Protein AF-A0A7T2GK98-F1 (afdb_monomer)

Nearest PDB structures (foldseek):
  3ppt-assembly1_A  TM=4.661E-01  e=1.871E-01  Doryteuthis pealeii
  8wkh-assembly1_A  TM=4.976E-01  e=8.289E-01  Blomia tropicalis
  5gkb-assembly1_A  TM=4.462E-01  e=5.714E-01  Drosophila melanogaster
  5xmz-assembly1_A  TM=4.016E-01  e=8.593E+00  Verticillium dahliae
  9b4w-assembly1_A  TM=2.511E-01  e=5.326E+00  Planktothrix agardhii

Foldseek 3Di:
DDDPPFDDFDADPVLAGPDLAAWWWDDDPVFIKIKGWDADPVPGIKMWIWHGDPDLWIFTFIDHWDDDPQKIWGFTDDDFGWIAIWGRDNQKTWGAQDTDPSSCVRTDPPDGPHGDMIGGDGHDNVRSQCDAYSVGHRRDDPD

Mean predicted aligned error: 5.33 Å

pLDDT: mean 88.88, std 13.0, range [34.22, 98.06]

Organism: NCBI:txid2771430

Sequence (143 aa):
MTRPPKTKPVLGADGALADLTGLWEAGTERAKSQMCIIEDAKVGASFAVVLRGQGERSCSGGGTLRRDGATVHIVMAGESDCAFDAAVAGMDIVFPRSVPAGCAYYCTAGTSFSGARLSLVAPSIEDARRARDLVGEPLCGTR

Structure (mmCIF, N/CA/C/O backbone):
data_AF-A0A7T2GK98-F1
#
_entry.id   AF-A0A7T2GK98-F1
#
loop_
_atom_site.group_PDB
_atom_site.id
_atom_site.type_symbol
_atom_site.label_atom_id
_atom_site.label_alt_id
_atom_site.label_comp_id
_atom_site.label_asym_id
_atom_site.label_entity_id
_atom_site.label_seq_id
_atom_si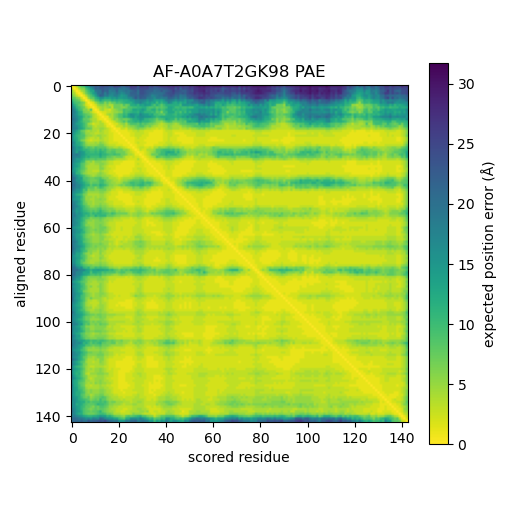te.pdbx_PDB_ins_code
_atom_site.Cartn_x
_atom_site.Cartn_y
_atom_site.Cartn_z
_atom_site.occupancy
_atom_site.B_iso_or_equiv
_atom_site.auth_seq_id
_atom_site.auth_comp_id
_atom_site.auth_asym_id
_atom_site.auth_atom_id
_atom_site.pdbx_PDB_model_num
ATOM 1 N N . MET A 1 1 ? 9.117 22.988 17.151 1.00 37.19 1 MET A N 1
ATOM 2 C CA . MET A 1 1 ? 8.122 22.209 16.384 1.00 37.19 1 MET A CA 1
ATOM 3 C C . MET A 1 1 ? 7.799 20.960 17.189 1.00 37.19 1 MET A C 1
ATOM 5 O O . MET A 1 1 ? 8.579 20.016 17.191 1.00 37.19 1 MET A O 1
ATOM 9 N N . THR A 1 2 ? 6.739 21.004 17.990 1.00 34.22 2 THR A N 1
ATOM 10 C CA . THR A 1 2 ? 6.378 19.916 18.908 1.00 34.22 2 THR A CA 1
ATOM 11 C C . THR A 1 2 ? 5.695 18.820 18.098 1.00 34.22 2 THR A C 1
ATOM 13 O O . THR A 1 2 ? 4.664 19.069 17.481 1.00 34.22 2 THR A O 1
ATOM 16 N N . ARG A 1 3 ? 6.300 17.629 18.028 1.00 38.62 3 ARG A N 1
ATOM 17 C CA . ARG A 1 3 ? 5.703 16.460 17.366 1.00 38.62 3 ARG A CA 1
ATOM 18 C C . ARG A 1 3 ? 4.341 16.197 18.034 1.00 38.62 3 ARG A C 1
ATOM 20 O O . ARG A 1 3 ? 4.340 16.089 19.263 1.00 38.62 3 ARG A O 1
ATOM 27 N N . PRO A 1 4 ? 3.214 16.119 17.299 1.00 45.12 4 PRO A N 1
ATOM 28 C CA . PRO A 1 4 ? 1.938 15.768 17.910 1.00 45.12 4 PRO A CA 1
ATOM 29 C C . PRO A 1 4 ? 2.077 14.424 18.646 1.00 45.12 4 PRO A C 1
ATOM 31 O O . PRO A 1 4 ? 2.908 13.589 18.247 1.00 45.12 4 PRO A O 1
ATOM 34 N N . PRO A 1 5 ? 1.349 14.227 19.760 1.00 46.50 5 PRO A N 1
ATOM 35 C CA . PRO A 1 5 ? 1.387 12.970 20.491 1.00 46.50 5 PRO A CA 1
ATOM 36 C C . PRO A 1 5 ? 1.053 11.842 19.516 1.00 46.50 5 PRO A C 1
ATOM 38 O O . PRO A 1 5 ? 0.048 11.902 18.818 1.00 46.50 5 PRO A O 1
ATOM 41 N N . LYS A 1 6 ? 1.932 10.835 19.423 1.00 53.91 6 LYS A N 1
ATOM 42 C CA . LYS A 1 6 ? 1.676 9.656 18.593 1.00 53.91 6 LYS A CA 1
ATOM 43 C C . LYS A 1 6 ? 0.425 8.978 19.148 1.00 53.91 6 LYS A C 1
ATOM 45 O O . LYS A 1 6 ? 0.511 8.354 20.207 1.00 53.91 6 LYS A O 1
ATOM 50 N N . THR A 1 7 ? -0.709 9.117 18.468 1.00 63.53 7 THR A N 1
ATOM 51 C CA . THR A 1 7 ? -1.900 8.314 18.750 1.00 63.53 7 THR A CA 1
ATOM 52 C C . THR A 1 7 ? -1.468 6.854 18.700 1.00 63.53 7 THR A C 1
ATOM 54 O O . THR A 1 7 ? -0.764 6.439 17.778 1.00 63.53 7 THR A O 1
ATOM 57 N N . LYS A 1 8 ? -1.764 6.087 19.749 1.00 66.56 8 LYS A N 1
ATOM 58 C CA . LYS A 1 8 ? -1.450 4.658 19.747 1.00 66.56 8 LYS A CA 1
ATOM 59 C C . LYS A 1 8 ? -2.468 3.942 18.857 1.00 66.56 8 LYS A C 1
ATOM 61 O O . LYS A 1 8 ? -3.639 4.314 18.918 1.00 66.56 8 LYS A O 1
ATOM 66 N N . PRO A 1 9 ? -2.054 2.936 18.069 1.00 73.81 9 PRO A N 1
ATOM 67 C CA . PRO A 1 9 ? -2.999 2.145 17.294 1.00 73.81 9 PRO A CA 1
ATOM 68 C C . PRO A 1 9 ? -4.019 1.499 18.230 1.00 73.81 9 PRO A C 1
ATOM 70 O O . PRO A 1 9 ? -3.647 0.995 19.295 1.00 73.81 9 PRO A O 1
ATOM 73 N N . VAL A 1 10 ? -5.292 1.526 17.846 1.00 74.44 10 VAL A N 1
ATOM 74 C CA . VAL A 1 10 ? -6.332 0.793 18.567 1.00 74.44 10 VAL A CA 1
ATOM 75 C C . VAL A 1 10 ? -6.239 -0.663 18.127 1.00 74.44 10 VAL A C 1
ATOM 77 O O . VAL A 1 10 ? -6.364 -0.968 16.943 1.00 74.44 10 VAL A O 1
ATOM 80 N N . LEU A 1 11 ? -5.974 -1.559 19.075 1.00 75.19 11 LEU A N 1
ATOM 81 C CA . LEU A 1 11 ? -5.974 -3.001 18.841 1.00 75.19 11 LEU A CA 1
ATOM 82 C C . LEU A 1 11 ? -7.328 -3.580 19.271 1.00 75.19 11 LEU A C 1
ATOM 84 O O . LEU A 1 11 ? -7.865 -3.200 20.312 1.00 75.19 11 LEU A O 1
ATOM 88 N N . GLY A 1 12 ? -7.876 -4.482 18.464 1.00 69.12 12 GLY A N 1
ATOM 89 C CA . GLY A 1 12 ? -9.046 -5.291 18.772 1.00 69.12 12 GLY A CA 1
ATOM 90 C C . GLY A 1 12 ? -8.758 -6.355 19.835 1.00 69.12 12 GLY A C 1
ATOM 91 O O . GLY A 1 12 ? -7.626 -6.541 20.284 1.00 69.12 12 GLY A O 1
ATOM 92 N N . ALA A 1 13 ? -9.808 -7.069 20.244 1.00 68.94 13 ALA A N 1
ATOM 93 C CA . ALA A 1 13 ? -9.742 -8.085 21.300 1.00 68.94 13 ALA A CA 1
ATOM 94 C C . ALA A 1 13 ? -8.824 -9.277 20.961 1.00 68.94 13 ALA A C 1
ATOM 96 O O . ALA A 1 13 ? -8.327 -9.954 21.856 1.00 68.94 13 ALA A O 1
ATOM 97 N N . ASP A 1 14 ? -8.590 -9.515 19.674 1.00 66.06 14 ASP A N 1
ATOM 98 C CA . ASP A 1 14 ? -7.686 -10.521 19.115 1.00 66.06 14 ASP A CA 1
ATOM 99 C C . ASP A 1 14 ? -6.241 -10.011 18.942 1.00 66.06 14 ASP A C 1
ATOM 101 O O . ASP A 1 14 ? -5.370 -10.746 18.477 1.00 66.06 14 ASP A O 1
ATOM 105 N N . GLY A 1 15 ? -5.968 -8.756 19.317 1.00 69.56 15 GLY A N 1
ATOM 106 C CA . GLY A 1 15 ? -4.668 -8.110 19.143 1.00 69.56 15 GLY A CA 1
ATOM 107 C C . GLY A 1 15 ? -4.387 -7.638 17.713 1.00 69.56 15 GLY A C 1
ATOM 108 O O . GLY A 1 15 ? -3.289 -7.139 17.455 1.00 69.56 15 GLY A O 1
ATOM 109 N N . ALA A 1 16 ? -5.347 -7.761 16.788 1.00 76.06 16 ALA A N 1
ATOM 110 C CA . ALA A 1 16 ? -5.252 -7.174 15.455 1.00 76.06 16 ALA A CA 1
ATOM 111 C C . ALA A 1 16 ? -5.581 -5.675 15.502 1.00 76.06 16 ALA A C 1
ATOM 113 O O . ALA A 1 16 ? -6.207 -5.198 16.440 1.00 76.06 16 ALA A O 1
ATOM 114 N N . LEU A 1 17 ? -5.191 -4.903 14.488 1.00 82.94 17 LEU A N 1
ATOM 115 C CA . LEU A 1 17 ? -5.626 -3.505 14.382 1.00 82.94 17 LEU A CA 1
ATOM 116 C C . LEU A 1 17 ? -7.157 -3.423 14.298 1.00 82.94 17 LEU A C 1
ATOM 118 O O . LEU A 1 17 ? -7.761 -4.212 13.575 1.00 82.94 17 LEU A O 1
ATOM 122 N N . ALA A 1 18 ? -7.790 -2.486 15.001 1.00 84.06 18 ALA A N 1
ATOM 123 C CA . ALA A 1 18 ? -9.236 -2.271 14.905 1.00 84.06 18 ALA A CA 1
ATOM 124 C C . ALA A 1 18 ? -9.623 -1.661 13.547 1.00 84.06 18 ALA A C 1
ATOM 126 O O . ALA A 1 18 ? -10.587 -2.096 12.925 1.00 84.06 18 ALA A O 1
ATOM 127 N N . ASP A 1 19 ? -8.801 -0.737 13.055 1.00 89.06 19 ASP A N 1
ATOM 128 C CA . ASP A 1 19 ? -8.895 -0.109 11.740 1.00 89.06 19 ASP A CA 1
ATOM 129 C C . ASP A 1 19 ? -7.485 0.047 11.140 1.00 89.06 19 ASP A C 1
ATOM 131 O O . ASP A 1 19 ? -6.474 -0.048 11.842 1.00 89.06 19 ASP A O 1
ATOM 135 N N . LEU A 1 20 ? -7.406 0.223 9.826 1.00 94.19 20 LEU A N 1
ATOM 136 C CA . LEU A 1 20 ? -6.153 0.360 9.080 1.00 94.19 20 LEU A CA 1
ATOM 137 C C . LEU A 1 20 ? -5.788 1.821 8.794 1.00 94.19 20 LEU A C 1
ATOM 139 O O . LEU A 1 20 ? -4.798 2.079 8.101 1.00 94.19 20 LEU A O 1
ATOM 143 N N . THR A 1 21 ? -6.568 2.779 9.299 1.00 95.38 21 THR A N 1
ATOM 144 C CA . THR A 1 21 ? -6.393 4.193 8.982 1.00 95.38 21 THR A CA 1
ATOM 145 C C . THR A 1 21 ? -5.055 4.697 9.505 1.00 95.38 21 THR A C 1
ATOM 147 O O . THR A 1 21 ? -4.740 4.599 10.691 1.00 95.38 21 THR A O 1
ATOM 150 N N . GLY A 1 22 ? -4.255 5.289 8.620 1.00 95.75 22 GLY A N 1
ATOM 151 C CA . GLY A 1 22 ? -2.970 5.843 9.019 1.00 95.75 22 GLY A CA 1
ATOM 152 C C . GLY A 1 22 ? -1.942 5.974 7.910 1.00 95.75 22 GLY A C 1
ATOM 153 O O . GLY A 1 22 ? -2.205 5.741 6.727 1.00 95.75 22 GLY A O 1
ATOM 154 N N . LEU A 1 23 ? -0.747 6.366 8.345 1.00 96.62 23 LEU A N 1
ATOM 155 C CA . LEU A 1 23 ? 0.479 6.378 7.563 1.00 96.62 23 LEU A CA 1
ATOM 156 C C . LEU A 1 23 ? 1.239 5.073 7.779 1.00 96.62 23 LEU A C 1
ATOM 158 O O . LEU A 1 23 ? 1.540 4.688 8.913 1.00 96.62 23 LEU A O 1
ATOM 162 N N . TRP A 1 24 ? 1.610 4.458 6.670 1.00 97.25 24 TRP A N 1
ATOM 163 C CA . TRP A 1 24 ? 2.356 3.218 6.587 1.00 97.25 24 TRP A CA 1
ATOM 164 C C . TRP A 1 24 ? 3.652 3.478 5.828 1.00 97.25 24 TRP A C 1
ATOM 166 O O . TRP A 1 24 ? 3.644 4.161 4.803 1.00 97.25 24 TRP A O 1
ATOM 176 N N . GLU A 1 25 ? 4.773 2.954 6.316 1.00 97.38 25 GLU A N 1
ATOM 177 C CA . GLU A 1 25 ? 6.086 3.204 5.718 1.00 97.38 25 GLU A CA 1
ATOM 178 C C . GLU A 1 25 ? 6.904 1.923 5.562 1.00 97.38 25 GLU A C 1
ATOM 180 O O . GLU A 1 25 ? 6.738 0.952 6.302 1.00 97.38 25 GLU A O 1
ATOM 185 N N . ALA A 1 26 ? 7.823 1.943 4.600 1.00 96.25 26 ALA A N 1
ATOM 186 C CA . ALA A 1 26 ? 8.854 0.927 4.432 1.00 96.25 26 ALA A CA 1
ATOM 187 C C . ALA A 1 26 ? 10.142 1.535 3.869 1.00 96.25 26 ALA A C 1
ATOM 189 O O . ALA A 1 26 ? 10.152 2.650 3.340 1.00 96.25 26 ALA A O 1
ATOM 190 N N . GLY A 1 27 ? 11.231 0.769 3.921 1.00 90.44 27 GLY A N 1
ATOM 191 C CA . GLY A 1 27 ? 12.521 1.174 3.369 1.00 90.44 27 GLY A CA 1
ATOM 192 C C . GLY A 1 27 ? 13.336 2.050 4.321 1.00 90.44 27 GLY A C 1
ATOM 193 O O . GLY A 1 27 ? 13.242 1.932 5.540 1.00 90.44 27 GLY A O 1
ATOM 194 N N . THR A 1 28 ? 14.192 2.899 3.753 1.00 84.25 28 THR A N 1
ATOM 195 C CA . THR A 1 28 ? 15.120 3.760 4.510 1.00 84.25 28 THR A CA 1
ATOM 196 C C . THR A 1 28 ? 14.730 5.226 4.373 1.00 84.25 28 THR A C 1
ATOM 198 O O . THR A 1 28 ? 13.992 5.581 3.462 1.00 84.25 28 THR A O 1
ATOM 201 N N . GLU A 1 29 ? 15.293 6.111 5.198 1.00 76.75 29 GLU A N 1
ATOM 202 C CA . GLU A 1 29 ? 15.050 7.561 5.095 1.00 76.75 29 GLU A CA 1
ATOM 203 C C . GLU A 1 29 ? 15.361 8.148 3.703 1.00 76.75 29 GLU A C 1
ATOM 205 O O . GLU A 1 29 ? 14.735 9.120 3.296 1.00 76.75 29 GLU A O 1
ATOM 210 N N . ARG A 1 30 ? 16.286 7.547 2.938 1.00 77.00 30 ARG A N 1
ATOM 211 C CA . ARG A 1 30 ? 16.641 8.007 1.580 1.00 77.00 30 ARG A CA 1
ATOM 212 C C . ARG A 1 30 ? 15.748 7.441 0.476 1.00 77.00 30 ARG A C 1
ATOM 214 O O . ARG A 1 30 ? 15.703 8.000 -0.612 1.00 77.00 30 ARG A O 1
ATOM 221 N N . ALA A 1 31 ? 15.077 6.323 0.736 1.00 84.38 31 ALA A N 1
ATOM 222 C CA . ALA A 1 31 ? 14.252 5.602 -0.230 1.00 84.38 31 ALA A CA 1
ATOM 223 C C . ALA A 1 31 ? 12.989 5.096 0.472 1.00 84.38 31 ALA A C 1
ATOM 225 O O . ALA A 1 31 ? 12.716 3.895 0.536 1.00 84.38 31 ALA A O 1
ATOM 226 N N . LYS A 1 32 ? 12.262 6.037 1.074 1.00 91.50 32 LYS A N 1
ATOM 227 C CA . LYS A 1 32 ? 11.090 5.735 1.880 1.00 91.50 32 LYS A CA 1
ATOM 228 C C . LYS A 1 32 ? 9.902 5.459 0.968 1.00 91.50 32 LYS A C 1
ATOM 230 O O . LYS A 1 32 ? 9.553 6.283 0.121 1.00 91.50 32 LYS A O 1
ATOM 235 N N . SER A 1 33 ? 9.320 4.282 1.142 1.00 96.00 33 SER A N 1
ATOM 236 C CA . SER A 1 33 ? 8.021 3.929 0.582 1.00 96.00 33 SER A CA 1
ATOM 237 C C . SER A 1 33 ? 6.947 4.373 1.560 1.00 96.00 33 SER A C 1
ATOM 239 O O . SER A 1 33 ? 7.141 4.249 2.772 1.00 96.00 33 SER A O 1
ATOM 241 N N . GLN A 1 34 ? 5.837 4.884 1.049 1.00 97.12 34 GLN A N 1
ATOM 242 C CA . GLN A 1 34 ? 4.733 5.363 1.869 1.00 97.12 34 GLN A CA 1
ATOM 243 C C . GLN A 1 34 ? 3.413 4.844 1.320 1.00 97.12 34 GLN A C 1
ATOM 245 O O . GLN A 1 34 ? 3.205 4.775 0.113 1.00 97.12 34 GLN A O 1
ATOM 250 N N . MET A 1 35 ? 2.515 4.493 2.224 1.00 97.62 35 MET A N 1
ATOM 251 C CA . MET A 1 35 ? 1.130 4.180 1.928 1.00 97.62 35 MET A CA 1
ATOM 252 C C . MET A 1 35 ? 0.262 4.905 2.940 1.00 97.62 35 MET A C 1
ATOM 254 O O . MET A 1 35 ? 0.591 4.993 4.122 1.00 97.62 35 MET A O 1
ATOM 258 N N . CYS A 1 36 ? -0.840 5.453 2.468 1.00 97.38 36 CYS A N 1
ATOM 259 C CA . CYS A 1 36 ? -1.867 6.023 3.314 1.00 97.38 36 CYS A CA 1
ATOM 260 C C . CYS A 1 36 ? -3.143 5.224 3.127 1.00 97.38 36 CYS A C 1
ATOM 262 O O . CYS A 1 36 ? -3.485 4.851 2.006 1.00 97.38 36 CYS A O 1
ATOM 264 N N . ILE A 1 37 ? -3.827 4.963 4.235 1.00 96.62 37 ILE A N 1
ATOM 265 C CA . ILE A 1 37 ? -5.128 4.302 4.257 1.00 96.62 37 ILE A CA 1
ATOM 266 C C . ILE A 1 37 ? -6.080 5.197 5.033 1.00 96.62 37 ILE A C 1
ATOM 268 O O . ILE A 1 37 ? -5.719 5.720 6.091 1.00 96.62 37 ILE A O 1
ATOM 272 N N . ILE A 1 38 ? -7.281 5.379 4.496 1.00 95.06 38 ILE A N 1
ATOM 273 C CA . ILE A 1 38 ? -8.375 6.093 5.148 1.00 95.06 38 ILE A CA 1
ATOM 274 C C . ILE A 1 38 ? -9.612 5.207 5.047 1.00 95.06 38 ILE A C 1
ATOM 276 O O . ILE A 1 38 ? -10.125 4.986 3.948 1.00 95.06 38 ILE A O 1
ATOM 280 N N . GLU A 1 39 ? -10.076 4.706 6.190 1.00 92.88 39 GLU A N 1
ATOM 281 C CA . GLU A 1 39 ? -11.342 3.985 6.304 1.00 92.88 39 GLU A CA 1
ATOM 282 C C . GLU A 1 39 ? -12.436 4.953 6.772 1.00 92.88 39 GLU A C 1
ATOM 284 O O . GLU A 1 39 ? -12.327 5.570 7.831 1.00 92.88 39 GLU A O 1
ATOM 289 N N . ASP A 1 40 ? -13.496 5.096 5.976 1.00 88.12 40 ASP A N 1
ATOM 290 C CA . ASP A 1 40 ? -14.682 5.874 6.326 1.00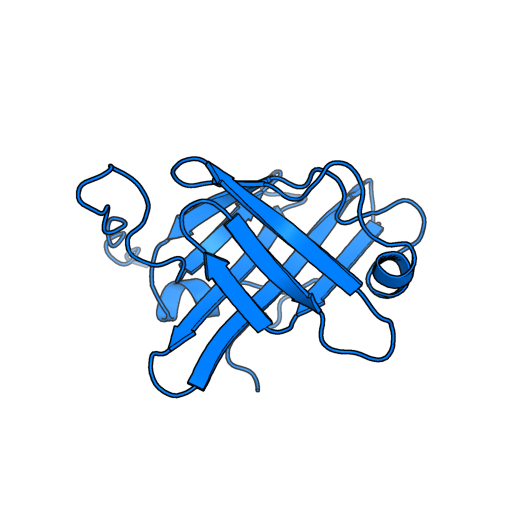 88.12 40 ASP A CA 1
ATOM 291 C C . ASP A 1 40 ? -15.925 4.976 6.273 1.00 88.12 40 ASP A C 1
ATOM 293 O O . ASP A 1 40 ? -16.168 4.268 5.297 1.00 88.12 40 ASP A O 1
ATOM 297 N N . ALA A 1 41 ? -16.742 5.005 7.327 1.00 81.44 41 ALA A N 1
ATOM 298 C CA . ALA A 1 41 ? -17.905 4.123 7.442 1.00 81.44 41 ALA A CA 1
ATOM 299 C C . ALA A 1 41 ? -19.011 4.398 6.401 1.00 81.44 41 ALA A C 1
ATOM 301 O O . ALA A 1 41 ? -19.864 3.540 6.180 1.00 81.44 41 ALA A O 1
ATOM 302 N N . LYS A 1 42 ? -19.035 5.588 5.789 1.00 82.31 42 LYS A N 1
ATOM 303 C CA . LYS A 1 42 ? -20.044 6.004 4.801 1.00 82.31 42 LYS A CA 1
ATOM 304 C C . LYS A 1 42 ? -19.530 5.894 3.369 1.00 82.31 42 LYS A C 1
ATOM 306 O O . LYS A 1 42 ? -20.312 5.588 2.475 1.00 82.31 42 LYS A O 1
ATOM 311 N N . VAL A 1 43 ? -18.247 6.183 3.158 1.00 81.69 43 VAL A N 1
ATOM 312 C CA . VAL A 1 43 ? -17.622 6.263 1.826 1.00 81.69 43 VAL A CA 1
ATOM 313 C C . VAL A 1 43 ? -16.854 4.981 1.473 1.00 81.69 43 VAL A C 1
ATOM 315 O O . VAL A 1 43 ? -16.626 4.701 0.299 1.00 81.69 43 VAL A O 1
ATOM 318 N N . GLY A 1 44 ? -16.511 4.162 2.468 1.00 87.19 44 GLY A N 1
ATOM 319 C CA . GLY A 1 44 ? -15.674 2.977 2.314 1.00 87.19 44 GLY A CA 1
ATOM 320 C C . GLY A 1 44 ? -14.204 3.268 2.612 1.00 87.19 44 GLY A C 1
ATOM 321 O O . GLY A 1 44 ? -13.847 4.321 3.142 1.00 87.19 44 GLY A O 1
ATOM 322 N N . ALA A 1 45 ? -13.335 2.312 2.290 1.00 93.25 45 ALA A N 1
ATOM 323 C CA . ALA A 1 45 ? -11.908 2.422 2.548 1.00 93.25 45 ALA A CA 1
ATOM 324 C C . ALA A 1 45 ? -11.116 2.674 1.262 1.00 93.25 45 ALA A C 1
ATOM 326 O O . ALA A 1 45 ? -11.257 1.971 0.257 1.00 93.25 45 ALA A O 1
ATOM 327 N N . SER A 1 46 ? -10.261 3.691 1.314 1.00 95.50 46 SER A N 1
ATOM 328 C CA . SER A 1 46 ? -9.405 4.113 0.208 1.00 95.50 46 SER A CA 1
ATOM 329 C C . SER A 1 46 ? -7.943 4.114 0.623 1.00 95.50 46 SER A C 1
ATOM 331 O O . SER A 1 46 ? -7.607 4.211 1.808 1.00 95.50 46 SER A O 1
ATOM 333 N N . PHE A 1 47 ? -7.066 4.003 -0.367 1.00 96.69 47 PHE A N 1
ATOM 334 C CA . PHE A 1 47 ? -5.635 4.077 -0.143 1.00 96.69 47 PHE A CA 1
ATOM 335 C C . PHE A 1 47 ? -4.909 4.700 -1.324 1.00 96.69 47 PHE A C 1
ATOM 337 O O . PHE A 1 47 ? -5.399 4.729 -2.456 1.00 96.69 47 PHE A O 1
ATOM 344 N N . ALA A 1 48 ? -3.686 5.126 -1.053 1.00 97.06 48 ALA A N 1
ATOM 345 C CA . ALA A 1 48 ? -2.690 5.378 -2.072 1.00 97.06 48 ALA A CA 1
ATOM 346 C C . ALA A 1 48 ? -1.320 4.928 -1.566 1.00 97.06 48 ALA A C 1
ATOM 348 O O . ALA A 1 48 ? -1.057 4.911 -0.362 1.00 97.06 48 ALA A O 1
ATOM 349 N N . VAL A 1 49 ? -0.466 4.501 -2.488 1.00 97.50 49 VAL A N 1
ATOM 350 C CA . VAL A 1 49 ? 0.828 3.889 -2.207 1.00 97.50 49 VAL A CA 1
ATOM 351 C C . VAL A 1 49 ? 1.878 4.396 -3.181 1.00 97.50 49 VAL A C 1
ATOM 353 O O . VAL A 1 49 ? 1.626 4.568 -4.373 1.00 97.50 49 VAL A O 1
ATOM 356 N N . VAL A 1 50 ? 3.079 4.585 -2.655 1.00 97.00 50 VAL A N 1
ATOM 357 C CA . VAL A 1 50 ? 4.319 4.737 -3.398 1.00 97.00 50 VAL A CA 1
ATOM 358 C C . VAL A 1 50 ? 5.336 3.767 -2.820 1.00 97.00 50 VAL A C 1
ATOM 360 O O . VAL A 1 50 ? 5.732 3.880 -1.659 1.00 97.00 50 VAL A O 1
ATOM 363 N N . LEU A 1 51 ? 5.788 2.828 -3.643 1.00 96.19 51 LEU A N 1
ATOM 364 C CA . LEU A 1 51 ? 6.912 1.957 -3.334 1.00 96.19 51 LEU A CA 1
ATOM 365 C C . LEU A 1 51 ? 8.153 2.446 -4.062 1.00 96.19 51 LEU A C 1
ATOM 367 O O . LEU A 1 51 ? 8.130 2.635 -5.278 1.00 96.19 51 LEU A O 1
ATOM 371 N N . ARG A 1 52 ? 9.250 2.615 -3.327 1.00 94.38 52 ARG A N 1
ATOM 372 C CA . ARG A 1 52 ? 10.553 2.962 -3.898 1.00 94.38 52 ARG A CA 1
ATOM 373 C C . ARG A 1 52 ? 11.396 1.704 -4.085 1.00 94.38 52 ARG A C 1
ATOM 375 O O . ARG A 1 52 ? 11.600 0.931 -3.152 1.00 94.38 52 ARG A O 1
ATOM 382 N N . GLY A 1 53 ? 11.865 1.513 -5.313 1.00 89.50 53 GLY A N 1
ATOM 383 C CA . GLY A 1 53 ? 12.826 0.490 -5.699 1.00 89.50 53 GLY A CA 1
ATOM 384 C C . GLY A 1 53 ? 14.260 1.020 -5.684 1.00 89.50 53 GLY A C 1
ATOM 385 O O . GLY A 1 53 ? 14.572 2.033 -5.062 1.00 89.50 53 GLY A O 1
ATOM 386 N N . GLN A 1 54 ? 15.156 0.317 -6.379 1.00 86.06 54 GLN A N 1
ATOM 387 C CA . GLN A 1 54 ? 16.542 0.765 -6.537 1.00 86.06 54 GLN A CA 1
ATOM 388 C C . GLN A 1 54 ? 16.654 1.895 -7.568 1.00 86.06 54 GLN A C 1
ATOM 390 O O . GLN A 1 54 ? 16.129 1.777 -8.677 1.00 86.06 54 GLN A O 1
ATOM 395 N N . GLY A 1 55 ? 17.409 2.945 -7.235 1.00 87.31 55 GLY A N 1
ATOM 396 C CA . GLY A 1 55 ? 17.570 4.121 -8.092 1.00 87.31 55 GLY A CA 1
ATOM 397 C C . GLY A 1 55 ? 16.274 4.926 -8.179 1.00 87.31 55 GLY A C 1
ATOM 398 O O . GLY A 1 55 ? 15.637 5.185 -7.163 1.00 87.31 55 GLY A O 1
ATOM 399 N N . GLU A 1 56 ? 15.876 5.296 -9.395 1.00 87.56 56 GLU A N 1
ATOM 400 C CA . GLU A 1 56 ? 14.641 6.057 -9.661 1.00 87.56 56 GLU A CA 1
ATOM 401 C C . GLU A 1 56 ? 13.407 5.160 -9.854 1.00 87.56 56 GLU A C 1
ATOM 403 O O . GLU A 1 56 ? 12.302 5.636 -10.114 1.00 87.56 56 GLU A O 1
ATOM 408 N N . ARG A 1 57 ? 13.581 3.842 -9.717 1.00 93.31 57 ARG A N 1
ATOM 409 C CA . ARG A 1 57 ? 12.504 2.872 -9.892 1.00 93.31 57 ARG A CA 1
ATOM 410 C C . ARG A 1 57 ? 11.465 2.992 -8.789 1.00 93.31 57 ARG A C 1
ATOM 412 O O . ARG A 1 57 ? 11.798 3.094 -7.609 1.00 93.31 57 ARG A O 1
ATOM 419 N N . SER A 1 58 ? 10.200 2.923 -9.164 1.00 95.62 58 SER A N 1
ATOM 420 C CA . SER A 1 58 ? 9.083 3.013 -8.234 1.00 95.62 58 SER A CA 1
ATOM 421 C C . SER A 1 58 ? 7.823 2.326 -8.751 1.00 95.62 58 SER A C 1
ATOM 423 O O . SER A 1 58 ? 7.705 2.030 -9.942 1.00 95.62 58 SER A O 1
ATOM 425 N N . CYS A 1 59 ? 6.895 2.081 -7.830 1.00 96.62 59 CYS A N 1
ATOM 426 C CA . CYS A 1 59 ? 5.489 1.843 -8.127 1.00 96.62 59 CYS A CA 1
ATOM 427 C C . CYS A 1 59 ? 4.650 2.905 -7.428 1.00 96.62 59 CYS A C 1
ATOM 429 O O . CYS A 1 59 ? 4.941 3.243 -6.279 1.00 96.62 59 CYS A O 1
ATOM 431 N N . SER A 1 60 ? 3.605 3.404 -8.075 1.00 95.88 60 SER A N 1
ATOM 432 C CA . SER A 1 60 ? 2.688 4.365 -7.473 1.00 95.88 60 SER A CA 1
ATOM 433 C C . SER A 1 60 ? 1.260 4.163 -7.957 1.00 95.88 60 SER A C 1
ATOM 435 O O . SER A 1 60 ? 1.005 3.760 -9.089 1.00 95.88 60 SER A O 1
ATOM 437 N N . GLY A 1 61 ? 0.306 4.447 -7.082 1.00 95.12 61 GLY A N 1
ATOM 438 C CA . GLY A 1 61 ? -1.105 4.449 -7.436 1.00 95.12 61 GLY A CA 1
ATOM 439 C C . GLY A 1 61 ? -1.990 4.500 -6.205 1.00 95.12 61 GLY A C 1
ATOM 440 O O . GLY A 1 61 ? -1.514 4.607 -5.077 1.00 95.12 61 GLY A O 1
ATOM 441 N N . GLY A 1 62 ? -3.293 4.429 -6.418 1.00 95.75 62 GLY A N 1
ATOM 442 C CA . GLY A 1 62 ? -4.265 4.377 -5.340 1.00 95.75 62 GLY A CA 1
ATOM 443 C C . GLY A 1 62 ? -5.561 3.763 -5.818 1.00 95.75 62 GLY A C 1
ATOM 444 O O . GLY A 1 62 ? -5.725 3.492 -7.006 1.00 95.75 62 GLY A O 1
ATOM 445 N N . GLY A 1 63 ? -6.468 3.533 -4.887 1.00 95.69 63 GLY A N 1
ATOM 446 C CA . GLY A 1 63 ? -7.737 2.891 -5.167 1.00 95.69 63 GLY A CA 1
ATOM 447 C C . GLY A 1 63 ? -8.492 2.599 -3.886 1.00 95.69 63 GLY A C 1
ATOM 448 O O . GLY A 1 63 ? -8.416 3.353 -2.912 1.00 95.69 63 GLY A O 1
ATOM 449 N N . THR A 1 64 ? -9.220 1.494 -3.893 1.00 96.06 64 THR A N 1
ATOM 450 C CA . THR A 1 64 ? -10.044 1.062 -2.766 1.00 96.06 64 THR A CA 1
ATOM 451 C C . THR A 1 64 ? -9.466 -0.180 -2.124 1.00 96.06 64 THR A C 1
ATOM 453 O O . THR A 1 64 ? -8.828 -1.000 -2.789 1.00 96.06 64 THR A O 1
ATOM 456 N N . LEU A 1 65 ? -9.744 -0.351 -0.839 1.00 95.38 65 LEU A N 1
ATOM 457 C CA . LEU A 1 65 ? -9.474 -1.603 -0.158 1.00 95.38 65 LEU A CA 1
ATOM 458 C C . LEU A 1 65 ? -10.690 -2.079 0.625 1.00 95.38 65 LEU A C 1
ATOM 460 O O . LEU A 1 65 ? -11.539 -1.288 1.026 1.00 95.38 65 LEU A O 1
ATOM 464 N N . ARG A 1 66 ? -10.777 -3.389 0.835 1.00 93.50 66 ARG A N 1
ATOM 465 C CA . ARG A 1 66 ? -11.765 -4.006 1.718 1.00 93.50 66 ARG A CA 1
ATOM 466 C C . ARG A 1 66 ? -11.049 -4.956 2.655 1.00 93.50 66 ARG A C 1
ATOM 468 O O . ARG A 1 66 ? -10.364 -5.871 2.203 1.00 93.50 66 ARG A O 1
ATOM 475 N N . ARG A 1 67 ? -11.241 -4.763 3.954 1.00 90.81 67 ARG A N 1
ATOM 476 C CA . ARG A 1 67 ? -10.705 -5.661 4.969 1.00 90.81 67 ARG A CA 1
ATOM 477 C C . ARG A 1 67 ? -11.654 -6.828 5.236 1.00 90.81 67 ARG A C 1
ATOM 479 O O . ARG A 1 67 ? -12.865 -6.643 5.332 1.00 90.81 67 ARG A O 1
ATOM 486 N N . ASP A 1 68 ? -11.075 -8.012 5.376 1.00 90.44 68 ASP A N 1
ATOM 487 C CA . ASP A 1 68 ? -11.733 -9.261 5.743 1.00 90.44 68 ASP A CA 1
ATOM 488 C C . ASP A 1 68 ? -10.850 -10.007 6.757 1.00 90.44 68 ASP A C 1
ATOM 490 O O . ASP A 1 68 ? -9.913 -10.729 6.409 1.00 90.44 68 ASP A O 1
ATOM 494 N N . GLY A 1 69 ? -11.058 -9.715 8.045 1.00 88.81 69 GLY A N 1
ATOM 495 C CA . GLY A 1 69 ? -10.205 -10.199 9.131 1.00 88.81 69 GLY A CA 1
ATOM 496 C C . GLY A 1 69 ? -8.740 -9.764 8.978 1.00 88.81 69 GLY A C 1
ATOM 497 O O . GLY A 1 69 ? -8.407 -8.580 9.117 1.00 88.81 69 GLY A O 1
ATOM 498 N N . ALA A 1 70 ? -7.867 -10.740 8.711 1.00 90.56 70 ALA A N 1
ATOM 499 C CA . ALA A 1 70 ? -6.431 -10.549 8.493 1.00 90.56 70 ALA A CA 1
ATOM 500 C C . ALA A 1 70 ? -6.049 -10.386 7.009 1.00 90.56 70 ALA A C 1
ATOM 502 O O . ALA A 1 70 ? -4.865 -10.280 6.697 1.00 90.56 70 ALA A O 1
ATOM 503 N N . THR A 1 71 ? -7.022 -10.354 6.100 1.00 94.31 71 THR A N 1
ATOM 504 C CA . THR A 1 71 ? -6.803 -10.129 4.668 1.00 94.31 71 THR A CA 1
ATOM 505 C C . THR A 1 71 ? -7.349 -8.764 4.265 1.00 94.31 71 THR A C 1
ATOM 507 O O . THR A 1 71 ? -8.365 -8.300 4.779 1.00 94.31 71 THR A O 1
ATOM 510 N N . VAL A 1 72 ? -6.669 -8.099 3.338 1.00 96.00 72 VAL A N 1
ATOM 511 C CA . VAL A 1 72 ? -7.086 -6.837 2.731 1.00 96.00 72 VAL A CA 1
ATOM 512 C C . VAL A 1 72 ? -7.100 -7.025 1.227 1.00 96.00 72 VAL A 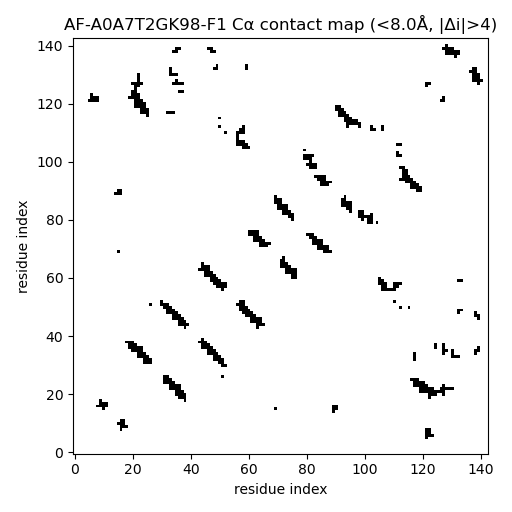C 1
ATOM 514 O O . VAL A 1 72 ? -6.055 -7.186 0.600 1.00 96.00 72 VAL A O 1
ATOM 517 N N . HIS A 1 73 ? -8.294 -6.986 0.652 1.00 97.38 73 HIS A N 1
ATOM 518 C CA . HIS A 1 73 ? -8.486 -6.973 -0.788 1.00 97.38 73 HIS A CA 1
ATOM 519 C C . HIS A 1 73 ? -8.177 -5.573 -1.301 1.00 97.38 73 HIS A C 1
ATOM 521 O O . HIS A 1 73 ? -8.861 -4.617 -0.932 1.00 97.38 73 HIS A O 1
ATOM 527 N N . ILE A 1 74 ? -7.146 -5.453 -2.127 1.00 97.50 74 ILE A N 1
ATOM 528 C CA . ILE A 1 74 ? -6.717 -4.204 -2.746 1.00 97.50 74 ILE A CA 1
ATOM 529 C C . ILE A 1 74 ? -7.199 -4.190 -4.190 1.00 97.50 74 ILE A C 1
ATOM 531 O O . ILE A 1 74 ? -6.998 -5.157 -4.923 1.00 97.50 74 ILE A O 1
ATOM 535 N N . VAL A 1 75 ? -7.793 -3.073 -4.604 1.00 97.44 75 VAL A N 1
ATOM 536 C CA . VAL A 1 75 ? -8.160 -2.807 -5.996 1.00 97.44 75 VAL A CA 1
ATOM 537 C C . VAL A 1 75 ? -7.583 -1.453 -6.381 1.00 97.44 75 VAL A C 1
ATOM 539 O O . VAL A 1 75 ? -7.977 -0.422 -5.829 1.00 97.44 75 VAL A O 1
ATOM 542 N N . MET A 1 76 ? -6.629 -1.456 -7.309 1.00 96.56 76 MET A N 1
ATOM 543 C CA . MET A 1 76 ? -6.071 -0.226 -7.861 1.00 96.56 76 MET A CA 1
ATOM 544 C C . MET A 1 76 ? -7.109 0.445 -8.762 1.00 96.56 76 MET A C 1
ATOM 546 O O . MET A 1 76 ? -7.779 -0.215 -9.552 1.00 96.56 76 MET A O 1
ATOM 550 N N . ALA A 1 77 ? -7.221 1.765 -8.668 1.00 92.81 77 ALA A N 1
ATOM 551 C CA . ALA A 1 77 ? -7.955 2.556 -9.642 1.00 92.81 77 ALA A CA 1
ATOM 552 C C . ALA A 1 77 ? -7.057 2.844 -10.853 1.00 92.81 77 ALA A C 1
ATOM 554 O O . ALA A 1 77 ? -5.846 3.035 -10.709 1.00 92.81 77 ALA A O 1
ATOM 555 N N . GLY A 1 78 ? -7.631 2.896 -12.050 1.00 89.88 78 GLY A N 1
ATOM 556 C CA . GLY A 1 78 ? -6.906 3.180 -13.287 1.00 89.88 78 GLY A CA 1
ATOM 557 C C . GLY A 1 78 ? -7.424 2.348 -14.451 1.00 89.88 78 GLY A C 1
ATOM 558 O O . GLY A 1 78 ? -8.517 1.796 -14.389 1.00 89.88 78 GLY A O 1
ATOM 559 N N . GLU A 1 79 ? -6.631 2.292 -15.517 1.00 83.81 79 GLU A N 1
ATOM 560 C CA . GLU A 1 79 ? -7.013 1.656 -16.785 1.00 83.81 79 GLU A CA 1
ATOM 561 C C . GLU A 1 79 ? -6.647 0.169 -16.859 1.00 83.81 79 GLU A C 1
ATOM 563 O O . GLU A 1 79 ? -7.148 -0.545 -17.723 1.00 83.81 79 GLU A O 1
ATOM 568 N N . SER A 1 80 ? -5.762 -0.298 -15.977 1.00 92.38 80 SER A N 1
ATOM 569 C CA . SER A 1 80 ? -5.272 -1.675 -15.965 1.00 92.38 80 SER A CA 1
ATOM 570 C C . SER A 1 80 ? -5.804 -2.425 -14.752 1.00 92.38 80 SER A C 1
ATOM 572 O O . SER A 1 80 ? -5.689 -1.946 -13.622 1.00 92.38 80 SER A O 1
ATOM 574 N N . ASP A 1 81 ? -6.320 -3.632 -14.976 1.00 93.06 81 ASP A N 1
ATOM 575 C CA . ASP A 1 81 ? -6.813 -4.497 -13.909 1.00 93.06 81 ASP A CA 1
ATOM 576 C C . ASP A 1 81 ? -5.662 -4.927 -12.986 1.00 93.06 81 ASP A C 1
ATOM 578 O O . ASP A 1 81 ? -4.832 -5.783 -13.311 1.00 93.06 81 ASP A O 1
ATOM 582 N N . CYS A 1 82 ? -5.614 -4.330 -11.797 1.00 97.31 82 CYS A N 1
ATOM 583 C CA . CYS A 1 82 ? -4.703 -4.718 -10.729 1.00 97.31 82 CYS A CA 1
ATOM 584 C C . CYS A 1 82 ? -5.471 -4.823 -9.411 1.00 97.31 82 CYS A C 1
ATOM 586 O O . CYS A 1 82 ? -5.748 -3.825 -8.744 1.00 97.31 82 CYS A O 1
ATOM 588 N N . ALA A 1 83 ? -5.790 -6.058 -9.034 1.00 97.50 83 ALA A N 1
ATOM 589 C CA . ALA A 1 83 ? -6.397 -6.390 -7.755 1.00 97.50 83 ALA A CA 1
ATOM 590 C C . ALA A 1 83 ? -5.677 -7.582 -7.122 1.00 97.50 83 ALA A C 1
ATOM 592 O O . ALA A 1 83 ? -5.306 -8.529 -7.817 1.00 97.50 83 ALA A O 1
ATOM 593 N N . PHE A 1 84 ? -5.440 -7.530 -5.815 1.00 98.06 84 PHE A N 1
ATOM 594 C CA . PHE A 1 84 ? -4.730 -8.584 -5.094 1.00 98.06 84 PHE A CA 1
ATOM 595 C C . PHE A 1 84 ? -5.011 -8.540 -3.593 1.00 98.06 84 PHE A C 1
ATOM 597 O O . PHE A 1 84 ? -5.425 -7.517 -3.051 1.00 98.06 84 PHE A O 1
ATOM 604 N N . ASP A 1 85 ? -4.717 -9.647 -2.918 1.00 98.00 85 ASP A N 1
ATOM 605 C CA . ASP A 1 85 ? -4.940 -9.795 -1.484 1.00 98.00 85 ASP A CA 1
ATOM 606 C C . ASP A 1 85 ? -3.633 -9.580 -0.724 1.00 98.00 85 ASP A C 1
ATOM 608 O O . ASP A 1 85 ? -2.651 -10.301 -0.923 1.00 98.00 85 ASP A O 1
ATOM 612 N N . ALA A 1 86 ? -3.623 -8.582 0.154 1.00 97.75 86 ALA A N 1
ATOM 613 C CA . ALA A 1 86 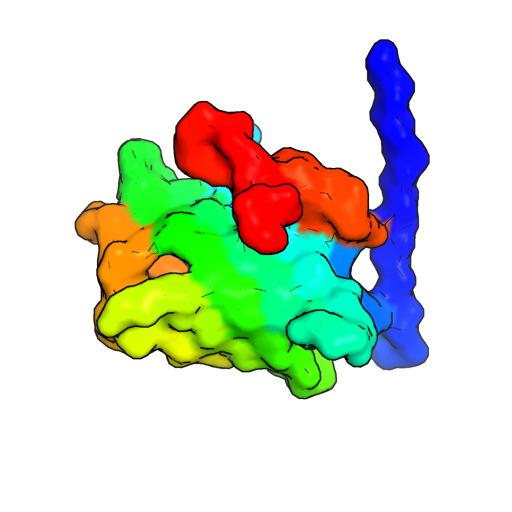? -2.553 -8.341 1.110 1.00 97.75 86 ALA A CA 1
ATOM 614 C C . ALA A 1 86 ? -2.920 -8.921 2.483 1.00 97.75 86 ALA A C 1
ATOM 616 O O . ALA A 1 86 ? -4.086 -8.953 2.868 1.00 97.75 86 ALA A O 1
ATOM 617 N N . ALA A 1 87 ? -1.922 -9.356 3.247 1.00 96.69 87 ALA A N 1
ATOM 618 C CA . ALA A 1 87 ? -2.112 -9.838 4.610 1.00 96.69 87 ALA A CA 1
ATOM 619 C C . ALA A 1 87 ? -1.824 -8.731 5.632 1.00 96.69 87 ALA A C 1
ATOM 621 O O . ALA A 1 87 ? -0.865 -7.974 5.482 1.00 96.69 87 ALA A O 1
ATOM 622 N N . VAL A 1 88 ? -2.608 -8.685 6.705 1.00 94.69 88 VAL A N 1
ATOM 623 C CA . VAL A 1 88 ? -2.360 -7.869 7.897 1.00 94.69 88 VAL A CA 1
ATOM 624 C C . VAL A 1 88 ? -1.670 -8.749 8.933 1.00 94.69 88 VAL A C 1
ATOM 626 O O . VAL A 1 88 ? -2.258 -9.687 9.469 1.00 94.69 88 VAL A O 1
ATOM 629 N N . ALA A 1 89 ? -0.406 -8.450 9.218 1.00 91.75 89 ALA A N 1
ATOM 630 C CA . ALA A 1 89 ? 0.423 -9.172 10.175 1.00 91.75 89 ALA A CA 1
ATOM 631 C C . ALA A 1 89 ? 0.796 -8.243 11.339 1.00 91.75 89 ALA A C 1
ATOM 633 O O . ALA A 1 89 ? 1.846 -7.600 11.332 1.00 91.75 89 ALA A O 1
ATOM 634 N N . GLY A 1 90 ? -0.083 -8.154 12.340 1.00 90.25 90 GLY A N 1
ATOM 635 C CA . GLY A 1 90 ? 0.070 -7.219 13.455 1.00 90.25 90 GLY A CA 1
ATOM 636 C C . GLY A 1 90 ? -0.084 -5.773 12.984 1.00 90.25 90 GLY A C 1
ATOM 637 O O . GLY A 1 90 ? -1.182 -5.353 12.636 1.00 90.25 90 GLY A O 1
ATOM 638 N N . MET A 1 91 ? 1.023 -5.026 12.959 1.00 92.62 91 MET A N 1
ATOM 639 C CA . MET A 1 91 ? 1.077 -3.639 12.471 1.00 92.62 91 MET A CA 1
ATOM 640 C C . MET A 1 91 ? 1.681 -3.523 11.067 1.00 92.62 91 MET A C 1
ATOM 642 O O . MET A 1 91 ? 2.085 -2.434 10.670 1.00 92.62 91 MET A O 1
ATOM 646 N N . ASP A 1 92 ? 1.759 -4.629 10.330 1.00 95.44 92 ASP A N 1
ATOM 647 C CA . ASP A 1 92 ? 2.306 -4.661 8.979 1.00 95.44 92 ASP A CA 1
ATOM 648 C C . ASP A 1 92 ? 1.247 -5.062 7.956 1.00 95.44 92 ASP A C 1
ATOM 650 O O . ASP A 1 92 ? 0.471 -5.989 8.188 1.00 95.44 92 ASP A O 1
ATOM 654 N N . ILE A 1 93 ? 1.275 -4.418 6.793 1.00 96.62 93 ILE A N 1
ATOM 655 C CA . ILE A 1 93 ? 0.591 -4.869 5.582 1.00 96.62 93 ILE A CA 1
ATOM 656 C C . ILE A 1 93 ? 1.625 -5.527 4.676 1.00 96.62 93 ILE A C 1
ATOM 658 O O . ILE A 1 93 ? 2.673 -4.948 4.381 1.00 96.62 93 ILE A O 1
ATOM 662 N N . VAL A 1 94 ? 1.329 -6.749 4.244 1.00 97.81 94 VAL A N 1
ATOM 663 C CA . VAL A 1 94 ? 2.219 -7.596 3.452 1.00 97.81 94 VAL A CA 1
ATOM 664 C C . VAL A 1 94 ? 1.553 -7.915 2.126 1.00 97.81 94 VAL A C 1
ATOM 666 O O . VAL A 1 94 ? 0.561 -8.639 2.073 1.00 97.81 94 VAL A O 1
ATOM 669 N N . PHE A 1 95 ? 2.110 -7.389 1.045 1.00 97.88 95 PHE A N 1
ATOM 670 C CA . PHE A 1 95 ? 1.660 -7.681 -0.308 1.00 97.88 95 PHE A CA 1
ATOM 671 C C . PHE A 1 95 ? 2.088 -9.102 -0.708 1.00 97.88 95 PHE A C 1
ATOM 673 O O . PHE A 1 95 ? 3.109 -9.612 -0.226 1.00 97.88 95 PHE A O 1
ATOM 680 N N . PRO A 1 96 ? 1.327 -9.771 -1.590 1.00 97.69 96 PRO A N 1
ATOM 681 C CA . PRO A 1 96 ? 1.613 -11.145 -1.968 1.00 97.69 96 PRO A CA 1
ATOM 682 C C . PRO A 1 96 ? 2.920 -11.225 -2.760 1.00 97.69 96 PRO A C 1
ATOM 684 O O . PRO A 1 96 ? 3.351 -10.268 -3.402 1.00 97.69 96 PRO A O 1
ATOM 687 N N . ARG A 1 97 ? 3.566 -12.396 -2.753 1.00 96.81 97 ARG A N 1
ATOM 688 C CA . ARG A 1 97 ? 4.816 -12.621 -3.509 1.00 96.81 97 ARG A CA 1
ATOM 689 C C . ARG A 1 97 ? 4.641 -12.466 -5.022 1.00 96.81 97 ARG A C 1
ATOM 691 O O . ARG A 1 97 ? 5.603 -12.164 -5.722 1.00 96.81 97 ARG A O 1
ATOM 698 N N . SER A 1 98 ? 3.425 -12.655 -5.517 1.00 96.06 98 SER A N 1
ATOM 699 C CA . SER A 1 98 ? 3.045 -12.483 -6.914 1.00 96.06 98 SER A CA 1
ATOM 700 C C . SER A 1 98 ? 1.803 -11.608 -6.995 1.00 96.06 98 SER A C 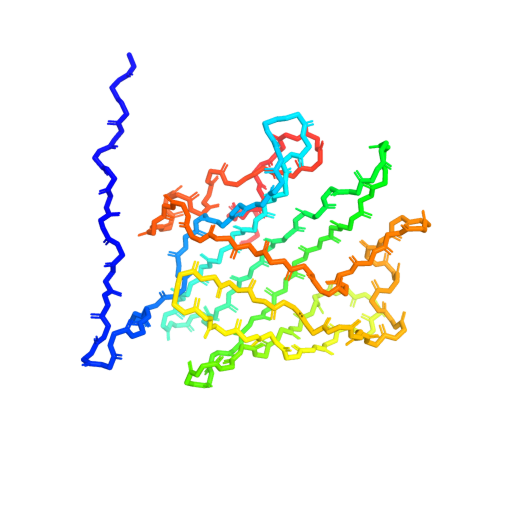1
ATOM 702 O O . SER A 1 98 ? 0.851 -11.834 -6.252 1.00 96.06 98 SER A O 1
ATOM 704 N N . VAL A 1 99 ? 1.808 -10.655 -7.922 1.00 96.81 99 VAL A N 1
ATOM 705 C CA . VAL A 1 99 ? 0.658 -9.810 -8.260 1.00 96.81 99 VAL A CA 1
ATOM 706 C C . VAL A 1 99 ? 0.268 -10.040 -9.724 1.00 96.81 99 VAL A C 1
ATOM 708 O O . VAL A 1 99 ? 1.117 -10.494 -10.500 1.00 96.81 99 VAL A O 1
ATOM 711 N N . PRO A 1 100 ? -0.984 -9.756 -10.126 1.00 96.81 100 PRO A N 1
ATOM 712 C CA . PRO A 1 100 ? -1.396 -9.849 -11.525 1.00 96.81 100 PRO A CA 1
ATOM 713 C C . PRO A 1 100 ? -0.519 -9.017 -12.465 1.00 96.81 100 PRO A C 1
ATOM 715 O O . PRO A 1 100 ? 0.000 -7.967 -12.087 1.00 96.81 100 PRO A O 1
ATOM 718 N N . ALA A 1 101 ? -0.406 -9.450 -13.723 1.00 94.88 101 ALA A N 1
ATOM 719 C CA . ALA A 1 101 ? 0.415 -8.768 -14.726 1.00 94.88 101 ALA A CA 1
ATOM 720 C C . ALA A 1 101 ? -0.013 -7.307 -14.961 1.00 94.88 101 ALA A C 1
ATOM 722 O O . ALA A 1 101 ? 0.842 -6.448 -15.175 1.00 94.88 101 ALA A O 1
ATOM 723 N N . GLY A 1 102 ? -1.312 -7.004 -14.844 1.00 95.31 102 GLY A N 1
ATOM 724 C CA . GLY A 1 102 ? -1.841 -5.645 -14.987 1.00 95.31 102 GLY A CA 1
ATOM 725 C C . GLY A 1 102 ? -1.284 -4.651 -13.963 1.00 95.31 102 GLY A C 1
ATOM 726 O O . GLY A 1 102 ? -1.229 -3.452 -14.236 1.00 95.31 102 GLY A O 1
ATOM 727 N N . CYS A 1 103 ? -0.757 -5.128 -12.831 1.00 96.81 103 CYS A N 1
ATOM 728 C CA . CYS A 1 103 ? -0.109 -4.282 -11.833 1.00 96.81 103 CYS A CA 1
ATOM 729 C C . CYS A 1 103 ? 1.188 -3.627 -12.327 1.00 96.81 103 CYS A C 1
ATOM 731 O O . CYS A 1 103 ? 1.605 -2.614 -11.766 1.00 96.81 103 CYS A O 1
ATOM 733 N N . ALA A 1 104 ? 1.804 -4.152 -13.393 1.00 95.50 104 ALA A N 1
ATOM 734 C CA . ALA A 1 104 ? 2.982 -3.545 -14.005 1.00 95.50 104 ALA A CA 1
ATOM 735 C C . ALA A 1 104 ? 2.706 -2.135 -14.559 1.00 95.50 104 ALA A C 1
ATOM 737 O O . ALA A 1 104 ? 3.629 -1.332 -14.619 1.00 95.50 104 ALA A O 1
ATOM 738 N N . TYR A 1 105 ? 1.450 -1.806 -14.894 1.00 95.75 105 TYR A N 1
ATOM 739 C CA . TYR A 1 105 ? 1.044 -0.461 -15.328 1.00 95.75 105 TYR A CA 1
ATOM 740 C C . TYR A 1 105 ? 1.396 0.629 -14.303 1.00 95.75 105 TYR A C 1
ATOM 742 O O . TYR A 1 105 ? 1.746 1.748 -14.662 1.00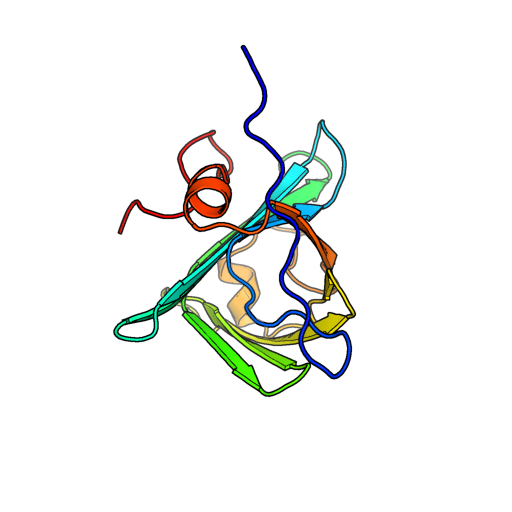 95.75 105 TYR A O 1
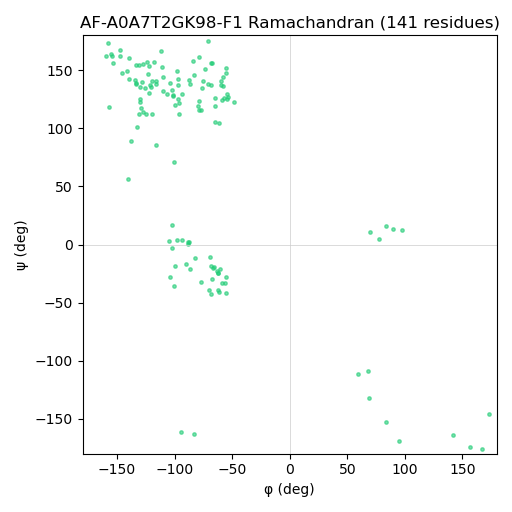ATOM 750 N N . TYR A 1 106 ? 1.347 0.284 -13.017 1.00 96.06 106 TYR A N 1
ATOM 751 C CA . TYR A 1 106 ? 1.592 1.198 -11.901 1.00 96.06 106 TYR A CA 1
ATOM 752 C C . TYR A 1 106 ? 3.067 1.288 -11.508 1.00 96.06 106 TYR A C 1
ATOM 754 O O . TYR A 1 106 ? 3.405 1.945 -10.525 1.00 96.06 106 TYR A O 1
ATOM 762 N N . CYS A 1 107 ? 3.950 0.590 -12.222 1.00 96.44 107 CYS A N 1
ATOM 763 C CA . CYS A 1 107 ? 5.348 0.434 -11.861 1.00 96.44 107 CYS A CA 1
ATOM 764 C C . CYS A 1 107 ? 6.267 0.803 -13.022 1.00 96.44 107 CYS A C 1
ATOM 766 O O . CYS A 1 107 ? 6.067 0.416 -14.170 1.00 96.44 107 CYS A O 1
ATOM 768 N N . THR A 1 108 ? 7.366 1.477 -12.704 1.00 95.44 108 THR A N 1
ATOM 769 C CA . THR A 1 108 ? 8.488 1.608 -13.638 1.00 95.44 108 THR A CA 1
ATOM 770 C C . THR A 1 108 ? 9.180 0.255 -13.848 1.00 95.44 108 THR A C 1
ATOM 772 O O . THR A 1 108 ? 9.144 -0.625 -12.977 1.00 95.44 108 THR A O 1
ATOM 775 N N . ALA A 1 109 ? 9.862 0.095 -14.985 1.00 92.44 109 ALA A N 1
ATOM 776 C CA . ALA A 1 109 ? 10.546 -1.144 -15.346 1.00 92.44 109 ALA A CA 1
ATOM 777 C C . ALA A 1 109 ? 11.531 -1.624 -14.258 1.00 92.44 109 ALA A C 1
ATOM 779 O O . ALA A 1 109 ? 12.407 -0.883 -13.806 1.00 92.44 109 ALA A O 1
ATOM 780 N N . GLY A 1 110 ? 11.416 -2.901 -13.875 1.00 87.69 110 GLY A N 1
ATOM 781 C CA . GLY A 1 110 ? 12.251 -3.518 -12.836 1.00 87.69 110 GLY A CA 1
ATOM 782 C C . GLY A 1 110 ? 11.763 -3.290 -11.400 1.00 87.69 110 GLY A C 1
ATOM 783 O O . GLY A 1 110 ? 12.528 -3.510 -10.463 1.00 87.69 110 GLY A O 1
ATOM 784 N N . THR A 1 111 ? 10.511 -2.862 -11.226 1.00 93.31 111 THR A N 1
ATOM 785 C CA . THR A 1 111 ? 9.841 -2.699 -9.923 1.00 93.31 111 THR A CA 1
ATOM 786 C C . THR A 1 111 ? 8.504 -3.429 -9.921 1.00 93.31 111 THR A C 1
ATOM 788 O O . THR A 1 111 ? 7.921 -3.660 -10.977 1.00 93.31 111 THR A O 1
ATOM 791 N N . SER A 1 112 ? 8.026 -3.813 -8.738 1.00 94.88 112 SER A N 1
ATOM 792 C CA . SER A 1 112 ? 6.741 -4.492 -8.561 1.00 94.88 112 SER A CA 1
ATOM 793 C C . SER A 1 112 ? 6.181 -4.227 -7.163 1.00 94.88 112 SER A C 1
ATOM 795 O O . SER A 1 112 ? 6.940 -3.976 -6.226 1.00 94.88 112 SER A O 1
ATOM 797 N N . PHE A 1 113 ? 4.861 -4.352 -7.014 1.00 96.62 113 PHE A N 1
ATOM 798 C CA . PHE A 1 113 ? 4.193 -4.462 -5.713 1.00 96.62 113 PHE A CA 1
ATOM 799 C C . PHE A 1 113 ? 4.507 -5.783 -4.986 1.00 96.62 113 PHE A C 1
ATOM 801 O O . PHE A 1 113 ? 4.332 -5.877 -3.773 1.00 96.62 113 PHE A O 1
ATOM 808 N N . SER A 1 114 ? 4.990 -6.800 -5.704 1.00 96.44 114 SER A N 1
ATOM 809 C CA . SER A 1 114 ? 5.302 -8.126 -5.165 1.00 96.44 114 SER A CA 1
ATOM 810 C C . SER A 1 114 ? 6.138 -8.081 -3.883 1.00 96.44 114 SER A C 1
ATOM 812 O O . SER A 1 114 ? 7.260 -7.576 -3.873 1.00 96.44 114 SER A O 1
ATOM 814 N N . GLY A 1 115 ? 5.618 -8.690 -2.817 1.00 96.12 115 GLY A N 1
ATOM 815 C CA . GLY A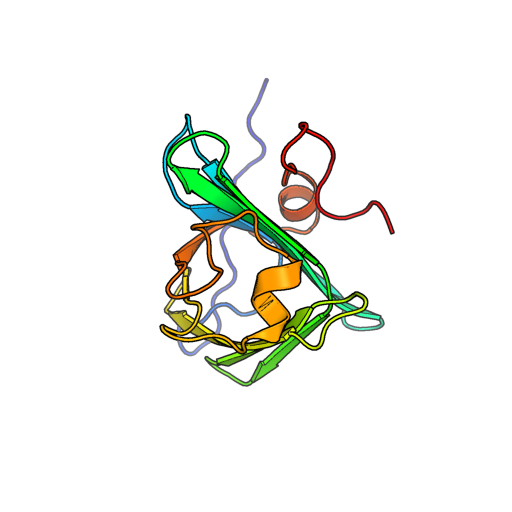 1 115 ? 6.333 -8.906 -1.558 1.00 96.12 115 GLY A CA 1
ATOM 816 C C . GLY A 1 115 ? 6.615 -7.643 -0.744 1.00 96.12 115 GLY A C 1
ATOM 817 O O . GLY A 1 115 ? 7.382 -7.713 0.217 1.00 96.12 115 GLY A O 1
ATOM 818 N N . ALA A 1 116 ? 6.026 -6.501 -1.105 1.00 97.00 116 ALA A N 1
ATOM 819 C CA . ALA A 1 116 ? 6.159 -5.285 -0.319 1.00 97.00 116 ALA A CA 1
ATOM 820 C C . ALA A 1 116 ? 5.616 -5.493 1.101 1.00 97.00 116 ALA A C 1
ATOM 822 O O . ALA A 1 116 ? 4.589 -6.138 1.306 1.00 97.00 116 ALA A O 1
ATOM 823 N N . ARG A 1 117 ? 6.305 -4.927 2.090 1.00 97.31 117 ARG A N 1
ATOM 824 C CA . ARG A 1 117 ? 5.870 -4.923 3.486 1.00 97.31 117 ARG A CA 1
ATOM 825 C C . ARG A 1 117 ? 5.951 -3.505 4.009 1.00 97.31 117 ARG A C 1
ATOM 827 O O . ARG A 1 117 ? 7.037 -2.933 3.974 1.00 97.31 117 ARG A O 1
ATOM 834 N N . LEU A 1 118 ? 4.835 -2.969 4.487 1.00 97.81 118 LEU A N 1
ATOM 835 C CA . LEU A 1 118 ? 4.760 -1.632 5.069 1.00 97.81 118 LEU A CA 1
ATOM 836 C C . LEU A 1 118 ? 4.256 -1.717 6.502 1.00 97.81 118 LEU A C 1
ATOM 838 O O . LEU A 1 118 ? 3.304 -2.443 6.775 1.00 97.81 118 LEU A O 1
ATOM 842 N N . SER A 1 119 ? 4.884 -0.956 7.390 1.00 96.69 119 SER A N 1
ATOM 843 C CA . SER A 1 119 ? 4.562 -0.911 8.814 1.00 96.69 119 SER A CA 1
ATOM 844 C C . SER A 1 119 ? 3.785 0.352 9.148 1.00 96.69 119 SER A C 1
ATOM 846 O O . SER A 1 119 ? 4.133 1.441 8.685 1.00 96.69 119 SER A O 1
ATOM 848 N N . LEU A 1 120 ? 2.768 0.230 9.994 1.00 95.88 120 LEU A N 1
ATOM 849 C CA . LEU A 1 120 ? 2.015 1.362 10.517 1.00 95.88 120 LEU A CA 1
ATOM 850 C C . LEU A 1 120 ? 2.929 2.225 11.394 1.00 95.88 120 LEU A C 1
ATOM 852 O O . LEU A 1 120 ? 3.448 1.769 12.415 1.00 95.88 120 LEU A O 1
ATOM 856 N N . VAL A 1 121 ? 3.113 3.489 11.015 1.00 94.94 121 VAL A N 1
ATOM 857 C CA . VAL A 1 121 ? 3.952 4.431 11.774 1.00 94.94 121 VAL A CA 1
ATOM 858 C C . VAL A 1 121 ? 3.136 5.436 12.577 1.00 94.94 121 VAL A C 1
ATOM 860 O O . VAL A 1 121 ? 3.625 5.936 13.599 1.00 94.94 121 VAL A O 1
ATOM 863 N N . ALA A 1 122 ? 1.922 5.754 12.118 1.00 93.56 122 ALA A N 1
ATOM 864 C CA . ALA A 1 122 ? 1.055 6.739 12.751 1.00 93.56 122 ALA A CA 1
ATOM 865 C C . ALA A 1 122 ? -0.435 6.502 12.378 1.00 93.56 122 ALA A C 1
ATOM 867 O O . ALA A 1 122 ? -0.763 6.546 11.192 1.00 93.56 122 ALA A O 1
ATOM 868 N N . PRO A 1 123 ? -1.322 6.217 13.353 1.00 93.69 123 PRO A N 1
ATOM 869 C CA . PRO A 1 123 ? -2.674 5.698 13.120 1.00 93.69 123 PRO A CA 1
ATOM 870 C C . PRO A 1 123 ? -3.758 6.784 13.212 1.00 93.69 123 PRO A C 1
ATOM 872 O O . PRO A 1 123 ? -4.510 6.856 14.185 1.00 93.69 123 PRO A O 1
ATOM 875 N N . SER A 1 124 ? -3.815 7.692 12.238 1.00 91.75 124 SER A N 1
ATOM 876 C CA . SER A 1 124 ? -4.904 8.672 12.148 1.00 91.75 124 SER A CA 1
ATOM 877 C C . SER A 1 124 ? -5.129 9.157 10.716 1.00 91.75 124 SER A C 1
ATOM 879 O O . SER A 1 124 ? -4.250 9.035 9.863 1.00 91.75 124 SER A O 1
ATOM 881 N N . ILE A 1 125 ? -6.293 9.758 10.447 1.00 92.06 125 ILE A N 1
ATOM 882 C CA . ILE A 1 125 ? -6.586 10.387 9.146 1.00 92.06 125 ILE A CA 1
ATOM 883 C C . ILE A 1 125 ? -5.598 11.529 8.862 1.00 92.06 125 ILE A C 1
ATOM 885 O O . ILE A 1 125 ? -5.125 11.684 7.736 1.00 92.06 125 ILE A O 1
ATOM 889 N N . GLU A 1 126 ? -5.267 12.329 9.877 1.00 92.50 126 GLU A N 1
ATOM 890 C CA . GLU A 1 126 ? -4.286 13.412 9.756 1.00 92.50 126 GLU A CA 1
ATOM 891 C C . GLU A 1 126 ? -2.903 12.863 9.397 1.00 92.50 126 GLU A C 1
ATOM 893 O O . GLU A 1 126 ? -2.214 13.422 8.544 1.00 92.50 126 GLU A O 1
ATOM 898 N N . ASP A 1 127 ? -2.526 11.728 9.986 1.00 93.88 127 ASP A N 1
ATOM 899 C CA . ASP A 1 127 ? -1.288 11.035 9.661 1.00 93.88 127 ASP A CA 1
ATOM 900 C C . ASP A 1 127 ? -1.302 10.437 8.257 1.00 93.88 127 ASP A C 1
ATOM 902 O O . ASP A 1 127 ? -0.337 10.619 7.517 1.00 93.88 127 ASP A O 1
ATOM 906 N N . ALA A 1 128 ? -2.400 9.810 7.837 1.00 95.06 128 ALA A N 1
ATOM 907 C CA . ALA A 1 128 ? -2.559 9.320 6.470 1.00 95.06 128 ALA A CA 1
ATOM 908 C C . ALA A 1 128 ? -2.344 10.452 5.444 1.00 95.06 128 ALA A C 1
ATOM 910 O O . ALA A 1 128 ? -1.621 10.283 4.462 1.00 95.06 128 ALA A O 1
ATOM 911 N N . ARG A 1 129 ? -2.869 11.656 5.714 1.00 93.88 129 ARG A N 1
ATOM 912 C CA . ARG A 1 129 ? -2.666 12.864 4.884 1.00 93.88 129 ARG A CA 1
ATOM 913 C C . ARG A 1 129 ? -1.232 13.418 4.918 1.00 93.88 129 ARG A C 1
ATOM 915 O O . ARG A 1 129 ? -0.875 14.287 4.116 1.00 93.88 129 ARG A O 1
ATOM 922 N N . ARG A 1 130 ? -0.373 12.931 5.821 1.00 94.00 130 ARG A N 1
ATOM 923 C CA . ARG A 1 130 ? 1.068 13.242 5.838 1.00 94.00 130 ARG A CA 1
ATOM 924 C C . ARG A 1 130 ? 1.879 12.377 4.875 1.00 94.00 130 ARG A C 1
ATOM 926 O O . ARG A 1 130 ? 3.034 12.724 4.631 1.00 94.00 130 ARG A O 1
ATOM 933 N N . ALA A 1 131 ? 1.306 11.311 4.311 1.00 94.06 131 ALA A N 1
ATOM 934 C CA . ALA A 1 131 ? 1.959 10.550 3.251 1.00 94.06 131 ALA A CA 1
ATOM 935 C C . ALA A 1 131 ? 2.278 11.454 2.055 1.00 94.06 131 ALA A C 1
ATOM 937 O O . ALA A 1 131 ? 1.523 12.385 1.737 1.00 94.06 131 ALA A O 1
ATOM 938 N N . ARG A 1 132 ? 3.413 11.187 1.415 1.00 94.12 132 ARG A N 1
ATOM 939 C CA . ARG A 1 132 ? 3.905 11.923 0.258 1.00 94.12 132 ARG A CA 1
ATOM 940 C C . ARG A 1 132 ? 4.134 10.992 -0.914 1.00 94.12 132 ARG A C 1
ATOM 942 O O . ARG A 1 132 ? 4.487 9.827 -0.740 1.00 94.12 132 ARG A O 1
ATOM 949 N N . ASP A 1 133 ? 3.901 11.523 -2.101 1.00 90.44 133 ASP A N 1
ATOM 950 C CA . ASP A 1 133 ? 4.140 10.808 -3.339 1.00 90.44 133 ASP A CA 1
ATOM 951 C C . ASP A 1 133 ? 5.620 10.890 -3.781 1.00 90.44 133 ASP A C 1
ATOM 953 O O . ASP A 1 133 ? 6.526 11.196 -2.996 1.00 90.44 133 ASP A O 1
ATOM 957 N N . LEU A 1 134 ? 5.891 10.573 -5.051 1.00 87.62 134 LEU A N 1
ATOM 958 C CA . LEU A 1 134 ? 7.246 10.598 -5.597 1.00 87.62 134 LEU A CA 1
ATOM 959 C C . LEU A 1 134 ? 7.845 12.007 -5.690 1.00 87.62 134 LEU A C 1
ATOM 961 O O . LEU A 1 134 ? 9.066 12.118 -5.550 1.00 87.62 134 LEU A O 1
ATOM 965 N N . VAL A 1 135 ? 7.012 13.035 -5.884 1.00 88.19 135 VAL A N 1
ATOM 966 C CA . VAL A 1 135 ? 7.413 14.439 -6.080 1.00 88.19 135 VAL A CA 1
ATOM 967 C C . VAL A 1 135 ? 7.223 15.305 -4.827 1.00 88.19 135 VAL A C 1
ATOM 969 O O . VAL A 1 135 ? 7.645 16.459 -4.807 1.00 88.19 135 VAL A O 1
ATOM 972 N N . GLY A 1 136 ? 6.671 14.738 -3.750 1.00 87.44 136 GLY A N 1
ATOM 973 C CA . GLY A 1 136 ? 6.505 15.403 -2.456 1.00 87.44 136 GLY A CA 1
ATOM 974 C C . GLY A 1 136 ? 5.116 16.003 -2.233 1.00 87.44 136 GLY A C 1
ATOM 975 O O . GLY A 1 136 ? 4.935 16.760 -1.275 1.00 87.44 136 GLY A O 1
ATOM 976 N N . GLU A 1 137 ? 4.138 15.665 -3.069 1.00 89.19 137 GLU A N 1
ATOM 977 C CA . GLU A 1 137 ? 2.746 16.083 -2.913 1.00 89.19 137 GLU A CA 1
ATOM 978 C C . GLU A 1 137 ? 1.986 15.155 -1.951 1.00 89.19 137 GLU A C 1
ATOM 980 O O . GLU A 1 137 ? 2.413 14.021 -1.710 1.00 89.19 137 GLU A O 1
ATOM 985 N N . PRO A 1 138 ? 0.875 15.612 -1.339 1.00 91.19 138 PRO A N 1
ATOM 986 C CA . PRO A 1 138 ? 0.047 14.759 -0.493 1.00 91.19 138 PRO A CA 1
ATOM 987 C C . PRO A 1 138 ? -0.478 13.538 -1.259 1.00 91.19 138 PRO A C 1
ATOM 989 O O . PRO A 1 138 ? -1.157 13.674 -2.274 1.00 91.19 138 PRO A O 1
ATOM 992 N N . LEU A 1 139 ? -0.201 12.343 -0.733 1.00 91.62 139 LEU A N 1
ATOM 993 C CA . LEU A 1 139 ? -0.581 11.082 -1.379 1.00 91.62 139 LEU A CA 1
ATOM 994 C C . LEU A 1 139 ? -2.076 10.748 -1.197 1.00 9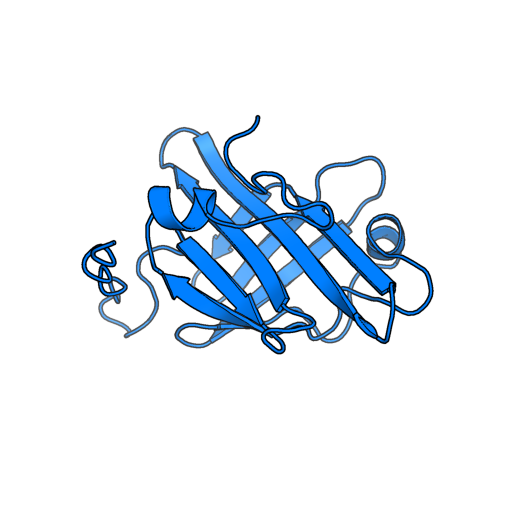1.62 139 LEU A C 1
ATOM 996 O O . LEU A 1 139 ? -2.695 10.172 -2.086 1.00 91.62 139 LEU A O 1
ATOM 1000 N N . CYS A 1 140 ? -2.660 11.139 -0.059 1.00 90.56 140 CYS A N 1
ATOM 1001 C CA . CYS A 1 140 ? -4.087 11.000 0.245 1.00 90.56 140 CYS A CA 1
ATOM 1002 C C . CYS A 1 140 ? -4.730 12.359 0.560 1.00 90.56 140 CYS A C 1
ATOM 1004 O O . CYS A 1 140 ? -4.074 13.261 1.082 1.00 90.56 140 CYS A O 1
ATOM 1006 N N . GLY A 1 141 ? -6.044 12.467 0.328 1.00 75.00 141 GLY A N 1
ATOM 1007 C CA . GLY A 1 141 ? -6.846 13.656 0.654 1.00 75.00 141 GLY A CA 1
ATOM 1008 C C . GLY A 1 141 ? -6.935 14.708 -0.456 1.00 75.00 141 GLY A C 1
ATOM 1009 O O . GLY A 1 141 ? -7.354 15.828 -0.187 1.00 75.00 141 GLY A O 1
ATOM 1010 N N . THR A 1 142 ? -6.534 14.357 -1.677 1.00 62.88 142 THR A N 1
ATOM 1011 C CA . THR A 1 142 ? -6.567 15.220 -2.871 1.00 62.88 142 THR A CA 1
ATOM 1012 C C . THR A 1 142 ? -7.696 14.872 -3.847 1.00 62.88 142 THR A C 1
ATOM 1014 O O . THR A 1 142 ? -7.783 15.485 -4.909 1.00 62.88 142 THR A O 1
ATOM 1017 N N . ARG A 1 143 ? -8.559 13.905 -3.510 1.00 48.72 143 ARG A N 1
ATOM 1018 C CA . ARG A 1 143 ? -9.719 13.486 -4.308 1.00 48.72 143 ARG A CA 1
ATOM 1019 C C . ARG A 1 143 ? -10.960 13.368 -3.443 1.00 48.72 143 ARG A C 1
ATOM 1021 O O . ARG A 1 143 ? -10.793 12.973 -2.266 1.00 48.72 143 ARG A O 1
#

Solvent-accessible surface area (backbone atoms only — not comparable to full-atom values): 7781 Å² total; per-residue (Å²): 135,82,77,74,81,80,58,72,72,58,58,37,97,86,61,38,56,65,65,76,32,8,19,25,38,31,82,45,96,91,45,59,18,28,30,18,26,45,70,38,98,87,84,46,33,37,37,24,39,27,45,53,48,77,82,90,27,28,30,49,53,37,33,39,43,47,80,56,92,52,35,33,42,37,36,51,59,78,94,48,74,26,60,49,61,25,38,51,59,63,63,27,43,34,35,37,78,69,64,52,77,38,45,49,78,40,24,40,86,95,37,68,71,45,54,42,58,32,35,64,76,34,52,31,64,73,39,7,42,66,22,44,44,96,88,67,47,64,48,36,88,85,122

Radius of gyration: 14.42 Å; Cα contacts (8 Å, |Δi|>4): 327; chains: 1; bounding box: 38×35×38 Å

Secondary structure (DSSP, 8-state):
-PPPP-PPPPB-TTSSBS---EEEEEEETTEEEEEEEEEETTTEEEEEEEEE-STT-EEEEEEEEEEETTEEEEEE-SSS--EEEEEEETTEEE--S---GGGGGGB-TT--STT-EEEEEE-SHHHHTT-B-SSSSBSSS--